Protein AF-A0A6M0QPQ5-F1 (afdb_monomer)

Foldseek 3Di:
DDDDDLQLVLLCVLQNDVLSLQLLLVQAFHQDQQDCQDDPVDPSCVSRPRRSSNSSSVCRVSHDRGRHNCLLVSLVSCVVVVDDLVRSCVSSVHDSVVSVVSVVD

Secondary structure (DSSP, 8-state):
-PPPPTTTHHHHHHH-HHHHHHHHHHHTTSB-PPPSS--TTSHHHHHH-HHHHHHHHHTGGGS-SBPP--HHHHHHHHHHTT--HHHHHHHTTS-HHHHHHHTT-

Nearest PDB stru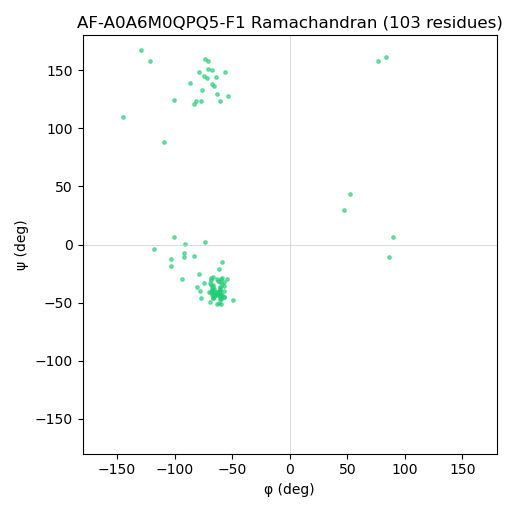ctures (foldseek):
  2x48-assembly1_A  TM=9.911E-01  e=9.360E-01  Sulfolobus islandicus rod-shaped virus 1
  2r0q-assembly1_F  TM=9.020E-01  e=3.205E+00  Staphylococcus aureus
  1h0m-assembly1_A  TM=6.111E-01  e=5.473E+00  Agrobacterium tumefaciens
  1h0m-assembly2_C  TM=6.002E-01  e=7.152E+00  Agrobacterium tumefaciens
  3qp5-assembly2_D  TM=4.481E-01  e=7.960E+00  Chromobacterium violaceum

Radius of gyration: 13.85 Å; Cα contacts (8 Å, |Δi|>4): 125; chains: 1; bounding box: 34×25×36 Å

Solvent-accessible surface area (backbone atoms only — not comparable to full-atom values): 6076 Å² total; per-residue (Å²): 127,69,83,66,51,86,86,46,37,65,45,33,74,36,48,35,63,70,50,29,51,56,48,34,70,74,43,36,66,37,78,52,85,69,46,80,79,66,49,77,85,41,71,65,25,66,73,63,34,68,70,38,34,45,40,40,24,76,47,36,91,78,54,62,61,51,36,63,57,54,60,58,58,51,50,47,40,45,42,70,73,68,48,50,63,69,54,47,14,61,74,70,71,47,54,50,66,58,51,53,56,53,73,75,111

Structure (mmCIF, N/CA/C/O backbone):
data_AF-A0A6M0QPQ5-F1
#
_entry.id   AF-A0A6M0QPQ5-F1
#
loop_
_atom_site.group_PDB
_atom_site.id
_atom_site.type_symbol
_atom_site.label_atom_id
_atom_site.label_alt_id
_atom_site.label_comp_id
_atom_site.label_asym_id
_atom_site.label_entity_id
_atom_site.label_seq_id
_atom_site.pdbx_PDB_ins_code
_atom_site.Cartn_x
_atom_site.Cartn_y
_atom_site.Cartn_z
_atom_site.occupancy
_atom_site.B_iso_or_equiv
_atom_site.auth_seq_id
_atom_site.auth_comp_id
_atom_site.auth_asym_id
_atom_site.auth_atom_id
_atom_site.pdbx_PDB_model_num
ATOM 1 N N . MET A 1 1 ? 4.145 -16.074 -4.841 1.00 88.75 1 MET A N 1
ATOM 2 C CA . MET A 1 1 ? 4.072 -14.677 -4.378 1.00 88.75 1 MET A CA 1
ATOM 3 C C . MET A 1 1 ? 5.477 -14.210 -4.011 1.00 88.75 1 MET A C 1
ATOM 5 O O . MET A 1 1 ? 6.166 -14.978 -3.346 1.00 88.75 1 MET A O 1
ATOM 9 N N . PRO A 1 2 ? 5.940 -13.022 -4.440 1.00 93.94 2 PRO A N 1
ATOM 10 C CA . PRO A 1 2 ? 7.211 -12.462 -3.977 1.00 93.94 2 PRO A CA 1
ATOM 11 C C . PRO A 1 2 ? 7.169 -12.165 -2.473 1.00 93.94 2 PRO A C 1
ATOM 13 O O . PRO A 1 2 ? 6.142 -11.723 -1.954 1.00 93.94 2 PRO A O 1
ATOM 16 N N . ARG A 1 3 ? 8.293 -12.372 -1.776 1.00 94.94 3 ARG A N 1
ATOM 17 C CA . ARG A 1 3 ? 8.399 -12.087 -0.338 1.00 94.94 3 ARG A CA 1
ATOM 18 C C . ARG A 1 3 ? 8.147 -10.589 -0.076 1.00 94.94 3 ARG A C 1
ATOM 20 O O . ARG A 1 3 ? 8.844 -9.769 -0.680 1.00 94.94 3 ARG A O 1
ATOM 27 N N . PRO A 1 4 ? 7.176 -10.222 0.782 1.00 94.81 4 PRO A N 1
ATOM 28 C CA . PRO A 1 4 ? 6.983 -8.843 1.221 1.00 94.81 4 PRO A CA 1
ATOM 29 C C . PRO A 1 4 ? 8.243 -8.266 1.863 1.00 94.81 4 PRO A C 1
ATOM 31 O O . PRO A 1 4 ? 9.025 -8.981 2.485 1.00 94.81 4 PRO A O 1
ATOM 34 N N . THR A 1 5 ? 8.453 -6.960 1.712 1.00 94.00 5 THR A N 1
ATOM 35 C CA . THR A 1 5 ? 9.448 -6.256 2.530 1.00 94.00 5 THR A CA 1
ATOM 36 C C . THR A 1 5 ? 8.910 -6.099 3.953 1.00 94.00 5 THR A C 1
ATOM 38 O O . THR A 1 5 ? 7.697 -6.103 4.145 1.00 94.00 5 THR A O 1
ATOM 41 N N . ALA A 1 6 ? 9.783 -5.867 4.937 1.00 94.19 6 ALA A N 1
ATOM 42 C CA . ALA A 1 6 ? 9.374 -5.692 6.338 1.00 94.19 6 ALA A CA 1
ATOM 43 C C . ALA A 1 6 ? 8.315 -4.585 6.542 1.00 94.19 6 ALA A C 1
ATOM 45 O O . ALA A 1 6 ? 7.482 -4.666 7.434 1.00 94.19 6 ALA A O 1
ATOM 46 N N . GLN A 1 7 ? 8.317 -3.555 5.688 1.00 93.38 7 GLN A N 1
ATOM 47 C CA . GLN A 1 7 ? 7.320 -2.477 5.726 1.00 93.38 7 GLN A CA 1
ATOM 48 C C . GLN A 1 7 ? 5.974 -2.868 5.095 1.00 93.38 7 GLN A C 1
ATOM 50 O O . GLN A 1 7 ? 4.956 -2.263 5.411 1.00 93.38 7 GLN A O 1
ATOM 55 N N . VAL A 1 8 ? 5.965 -3.831 4.170 1.00 95.56 8 VAL A N 1
ATOM 56 C CA . VAL A 1 8 ? 4.767 -4.291 3.443 1.00 95.56 8 VAL A CA 1
ATOM 57 C C . VAL A 1 8 ? 4.120 -5.490 4.133 1.00 95.56 8 VAL A C 1
ATOM 59 O O . VAL A 1 8 ? 2.908 -5.663 4.056 1.00 95.56 8 VAL A O 1
ATOM 62 N N . GLU A 1 9 ? 4.915 -6.304 4.819 1.00 96.19 9 GLU A N 1
ATOM 63 C CA . GLU A 1 9 ? 4.488 -7.521 5.506 1.00 96.19 9 GLU A CA 1
ATOM 64 C C . GLU A 1 9 ? 3.258 -7.326 6.414 1.00 96.19 9 GLU A C 1
ATOM 66 O O . GLU A 1 9 ? 2.287 -8.052 6.197 1.00 96.19 9 GLU A O 1
ATOM 71 N N . PRO A 1 10 ? 3.176 -6.302 7.293 1.00 96.19 10 PRO A N 1
ATOM 72 C CA . PRO A 1 10 ? 1.988 -6.098 8.127 1.00 96.19 10 PRO A CA 1
ATOM 73 C C . PRO A 1 10 ? 0.702 -5.849 7.321 1.00 96.19 10 PRO A C 1
ATOM 75 O O . PRO A 1 10 ? -0.382 -6.254 7.734 1.00 96.19 10 PRO A O 1
ATOM 78 N N . TYR A 1 11 ? 0.808 -5.213 6.148 1.00 96.56 11 TYR A N 1
ATOM 79 C CA . TYR A 1 11 ? -0.341 -4.995 5.265 1.00 96.56 11 TYR A CA 1
ATOM 80 C C . TYR A 1 11 ? -0.809 -6.306 4.632 1.00 96.56 11 TYR A C 1
ATOM 82 O O . TYR A 1 11 ? -2.009 -6.545 4.530 1.00 96.56 11 TYR A O 1
ATOM 90 N N . VAL A 1 12 ? 0.125 -7.160 4.206 1.00 96.50 12 VAL A N 1
ATOM 91 C CA . VAL A 1 12 ? -0.197 -8.461 3.602 1.00 96.50 12 VAL A CA 1
ATOM 92 C C . VAL A 1 12 ? -0.798 -9.409 4.638 1.00 96.50 12 VAL A C 1
ATOM 94 O O . VAL A 1 12 ? -1.776 -10.082 4.323 1.00 96.50 12 VAL A O 1
ATOM 97 N N . GLU A 1 13 ? -0.265 -9.424 5.862 1.00 95.50 13 GLU A N 1
ATOM 98 C CA . GLU A 1 13 ? -0.807 -10.197 6.987 1.00 95.50 13 GLU A CA 1
ATOM 99 C C . GLU A 1 13 ? -2.251 -9.791 7.315 1.00 95.50 13 GLU A C 1
ATOM 101 O O . GLU A 1 13 ? -3.110 -10.655 7.472 1.00 95.50 13 GLU A O 1
ATOM 106 N N . ALA A 1 14 ? -2.535 -8.485 7.383 1.00 95.50 14 ALA A N 1
ATOM 107 C CA . ALA A 1 14 ? -3.845 -7.990 7.802 1.00 95.50 14 ALA A CA 1
ATOM 108 C C . ALA A 1 14 ? -4.908 -8.012 6.692 1.00 95.50 14 ALA A C 1
ATOM 110 O O . ALA A 1 14 ? -6.083 -8.248 6.962 1.00 95.50 14 ALA A O 1
ATOM 111 N N . LEU A 1 15 ? -4.523 -7.726 5.444 1.00 96.25 15 LEU A N 1
ATOM 112 C CA . LEU A 1 15 ? -5.463 -7.526 4.332 1.00 96.25 15 LEU A CA 1
ATOM 113 C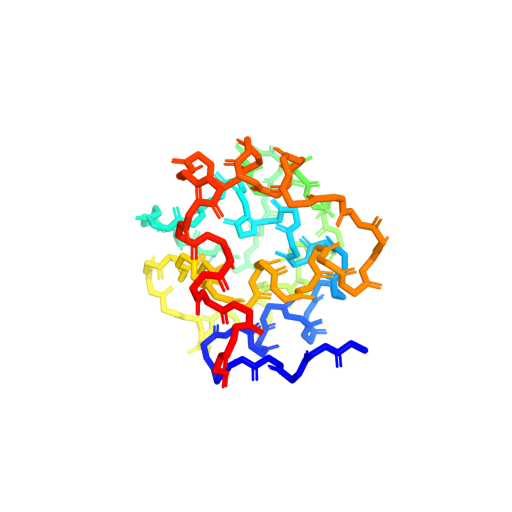 C . LEU A 1 15 ? -5.553 -8.731 3.388 1.00 96.25 15 LEU A C 1
ATOM 115 O O . LEU A 1 15 ? -6.501 -8.832 2.601 1.00 96.25 15 LEU A O 1
ATOM 119 N N . GLY A 1 16 ? -4.554 -9.613 3.425 1.00 96.25 16 GLY A N 1
ATOM 120 C CA . GLY A 1 16 ? -4.261 -10.546 2.345 1.00 96.25 16 GLY A CA 1
ATOM 121 C C . GLY A 1 16 ? -3.556 -9.859 1.169 1.00 96.25 16 GLY A C 1
ATOM 122 O O . GLY A 1 16 ? -3.642 -8.644 0.969 1.00 96.25 16 GLY A O 1
ATOM 123 N N . ALA A 1 17 ? -2.854 -10.651 0.357 1.00 95.25 17 ALA A N 1
ATOM 124 C CA . ALA A 1 17 ? -1.941 -10.141 -0.665 1.00 95.25 17 ALA A CA 1
ATOM 125 C C . ALA A 1 17 ? -2.619 -9.240 -1.714 1.00 95.25 17 ALA A C 1
ATOM 127 O O . ALA A 1 17 ? -2.130 -8.145 -1.987 1.00 95.25 17 ALA A O 1
ATOM 128 N N . ASP A 1 18 ? -3.763 -9.652 -2.262 1.00 95.06 18 ASP A N 1
ATOM 129 C CA . ASP A 1 18 ? -4.435 -8.901 -3.332 1.00 95.06 18 ASP A CA 1
ATOM 130 C C . ASP A 1 18 ? -4.990 -7.560 -2.839 1.00 95.06 18 ASP A C 1
ATOM 132 O O . ASP A 1 18 ? -4.883 -6.534 -3.512 1.00 95.06 18 ASP A O 1
ATOM 136 N N . THR A 1 19 ? -5.545 -7.537 -1.625 1.00 96.81 19 THR A N 1
ATOM 137 C CA . THR A 1 19 ? -6.062 -6.293 -1.038 1.00 96.81 19 THR A CA 1
ATOM 138 C C . THR A 1 19 ? -4.936 -5.377 -0.578 1.00 96.81 19 THR A C 1
ATOM 140 O O . THR A 1 19 ? -5.059 -4.164 -0.725 1.00 96.81 19 THR A O 1
ATOM 143 N N . ALA A 1 20 ? -3.813 -5.928 -0.109 1.00 97.06 20 ALA A N 1
ATOM 144 C CA . ALA A 1 20 ? -2.615 -5.142 0.165 1.00 97.06 20 ALA A CA 1
ATOM 145 C C . ALA A 1 20 ? -2.078 -4.464 -1.107 1.00 97.06 20 ALA A C 1
ATOM 147 O O . ALA A 1 20 ? -1.735 -3.286 -1.063 1.00 97.06 20 ALA A O 1
ATOM 148 N N . VAL A 1 21 ? -2.070 -5.152 -2.257 1.00 97.38 21 VAL A N 1
ATOM 149 C CA . VAL A 1 21 ? -1.710 -4.534 -3.547 1.00 97.38 21 VAL A CA 1
ATOM 150 C C . VAL A 1 21 ? -2.647 -3.372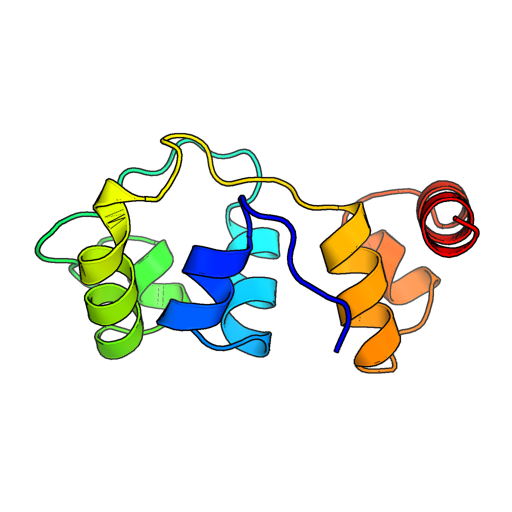 -3.872 1.00 97.38 21 VAL A C 1
ATOM 152 O O . VAL A 1 21 ? -2.166 -2.272 -4.138 1.00 97.38 21 VAL A O 1
ATOM 155 N N . ALA A 1 22 ? -3.965 -3.585 -3.810 1.00 97.06 22 ALA A N 1
ATOM 156 C CA . ALA A 1 22 ? -4.944 -2.533 -4.090 1.00 97.06 22 ALA A CA 1
ATOM 157 C C . ALA A 1 22 ? -4.772 -1.323 -3.156 1.00 97.06 22 ALA A C 1
ATOM 159 O O . ALA A 1 22 ? -4.765 -0.179 -3.612 1.00 97.06 22 ALA A O 1
ATOM 160 N N . PHE A 1 23 ? -4.565 -1.575 -1.862 1.00 97.25 23 PHE A N 1
ATOM 161 C CA . PHE A 1 23 ? -4.335 -0.541 -0.859 1.00 97.25 23 PHE A CA 1
ATOM 162 C C . PHE A 1 23 ? -3.068 0.271 -1.147 1.00 97.25 23 PHE A C 1
ATOM 164 O O . PHE A 1 23 ? -3.117 1.498 -1.175 1.00 97.25 23 PHE A O 1
ATOM 171 N N . LEU A 1 24 ? -1.936 -0.391 -1.395 1.00 97.12 24 LEU A N 1
ATOM 172 C CA . LEU A 1 24 ? -0.656 0.283 -1.631 1.00 97.12 24 LEU A CA 1
ATOM 173 C C . LEU A 1 24 ? -0.634 1.041 -2.963 1.00 97.12 24 LEU A C 1
ATOM 175 O O . LEU A 1 24 ? -0.026 2.103 -3.045 1.00 97.12 24 LEU A O 1
ATOM 179 N N . VAL A 1 25 ? -1.324 0.545 -3.994 1.00 96.94 25 VAL A N 1
ATOM 180 C CA . VAL A 1 25 ? -1.500 1.283 -5.255 1.00 96.94 25 VAL A CA 1
ATOM 181 C C . VAL A 1 25 ? -2.338 2.547 -5.041 1.00 96.94 25 VAL A C 1
ATOM 183 O O . VAL A 1 25 ? -2.042 3.578 -5.640 1.00 96.94 25 VAL A O 1
ATOM 186 N N . ALA A 1 26 ? -3.365 2.488 -4.189 1.00 96.69 26 ALA A N 1
ATOM 187 C CA . ALA A 1 26 ? -4.253 3.619 -3.935 1.00 96.69 26 ALA A CA 1
ATOM 188 C C . ALA A 1 26 ? -3.652 4.672 -2.987 1.00 96.69 26 ALA A C 1
ATOM 190 O O . ALA A 1 26 ? -3.842 5.866 -3.208 1.00 96.69 26 ALA A O 1
ATOM 191 N N . PHE A 1 27 ? -2.943 4.241 -1.939 1.00 96.38 27 PHE A N 1
ATOM 192 C CA . PHE A 1 27 ? -2.500 5.111 -0.841 1.00 96.38 27 PHE A CA 1
ATOM 193 C C . PHE A 1 27 ? -0.979 5.221 -0.690 1.00 96.38 27 PHE A C 1
ATOM 195 O O . PHE A 1 27 ? -0.510 5.982 0.153 1.00 96.38 27 PHE A O 1
ATOM 202 N N . GLY A 1 28 ? -0.187 4.490 -1.478 1.00 95.25 28 GLY A N 1
ATOM 203 C CA . GLY A 1 28 ? 1.273 4.508 -1.394 1.00 95.25 28 GLY A CA 1
ATOM 204 C C . GLY A 1 28 ? 1.849 5.923 -1.484 1.00 95.25 28 GLY A C 1
ATOM 205 O O . GLY A 1 28 ? 1.556 6.676 -2.410 1.00 95.25 28 GLY A O 1
ATOM 206 N N . GLY A 1 29 ? 2.695 6.283 -0.520 1.00 93.81 29 GLY A N 1
ATOM 207 C CA . GLY A 1 29 ? 3.310 7.605 -0.411 1.00 93.81 29 GLY A CA 1
ATOM 208 C C . GLY A 1 29 ? 2.473 8.652 0.329 1.00 93.81 29 GLY A C 1
ATOM 209 O O . GLY A 1 29 ? 3.025 9.696 0.678 1.00 93.81 29 GLY A O 1
ATOM 210 N N . ALA A 1 30 ? 1.196 8.383 0.615 1.00 94.25 30 ALA A N 1
ATOM 211 C CA . ALA A 1 30 ? 0.357 9.261 1.423 1.00 94.25 30 ALA A CA 1
ATOM 212 C C . ALA A 1 30 ? 0.642 9.089 2.923 1.00 94.25 30 ALA A C 1
ATOM 214 O O . ALA A 1 30 ? 0.970 7.996 3.393 1.00 94.25 30 ALA A O 1
ATOM 215 N N . GLU A 1 31 ? 0.487 10.171 3.681 1.00 94.25 31 GLU A N 1
ATOM 216 C CA . GLU A 1 31 ? 0.355 10.087 5.136 1.00 94.25 31 GLU A CA 1
ATOM 217 C C . GLU A 1 31 ? -1.060 9.631 5.468 1.00 94.25 31 GLU A C 1
ATOM 219 O O . GLU A 1 31 ? -2.037 10.233 5.019 1.00 94.25 31 GLU A O 1
ATOM 224 N N . LEU A 1 32 ? -1.164 8.528 6.204 1.00 92.38 32 LEU A N 1
ATOM 225 C CA . LEU A 1 32 ? -2.440 7.907 6.509 1.00 92.38 32 LEU A CA 1
ATOM 226 C C . LEU A 1 32 ? -2.410 7.317 7.914 1.00 92.38 32 LEU A C 1
ATOM 228 O O . LEU A 1 32 ? -1.782 6.291 8.163 1.00 92.38 32 LEU A O 1
ATOM 232 N N . THR A 1 33 ? -3.157 7.941 8.816 1.00 90.25 33 THR A N 1
ATOM 233 C CA . THR A 1 33 ? -3.402 7.389 10.147 1.00 90.25 33 THR A CA 1
ATOM 234 C C . THR A 1 33 ? -4.522 6.357 10.070 1.00 90.25 33 THR A C 1
ATOM 236 O O . THR A 1 33 ? -5.635 6.665 9.635 1.00 90.25 33 THR A O 1
ATOM 239 N N . ILE A 1 34 ? -4.238 5.131 10.508 1.00 92.69 34 ILE A N 1
ATOM 240 C CA . ILE A 1 34 ? -5.258 4.094 10.676 1.00 92.69 34 ILE A CA 1
ATOM 241 C C . ILE A 1 34 ? -5.926 4.317 12.031 1.00 92.69 34 ILE A C 1
ATOM 243 O O . ILE A 1 34 ? -5.257 4.343 13.061 1.00 92.69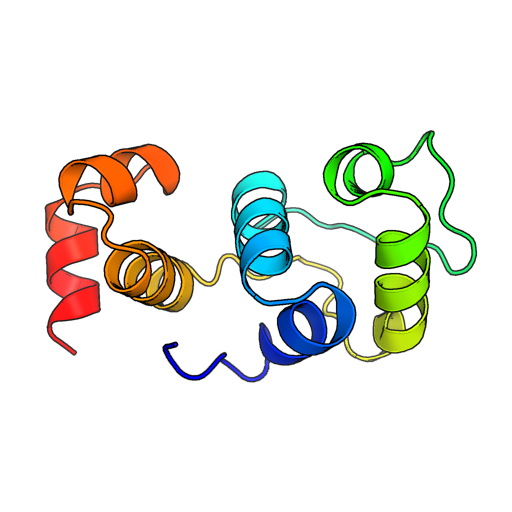 34 ILE A O 1
ATOM 247 N N . ALA A 1 35 ? -7.239 4.538 12.014 1.00 90.94 35 ALA A N 1
ATOM 248 C CA . ALA A 1 35 ? -8.016 4.725 13.232 1.00 90.94 35 ALA A CA 1
ATOM 249 C C . ALA A 1 35 ? -8.205 3.375 13.933 1.00 90.94 35 ALA A C 1
ATOM 251 O O . ALA A 1 35 ? -8.377 2.361 13.258 1.00 90.94 35 ALA A O 1
ATOM 252 N N . GLU A 1 36 ? -8.212 3.380 15.266 1.00 88.81 36 GLU A N 1
ATOM 253 C CA . GLU A 1 36 ? -8.498 2.189 16.077 1.00 88.81 36 GLU A CA 1
ATOM 254 C C . GLU A 1 36 ? -9.904 1.642 15.789 1.00 88.81 36 GLU A C 1
ATOM 256 O O . GLU A 1 36 ? -10.078 0.447 15.558 1.00 88.81 36 GLU A O 1
ATOM 261 N N . GLU A 1 37 ? -10.884 2.543 15.672 1.00 90.75 37 GLU A N 1
ATOM 262 C CA . GLU A 1 37 ? -12.237 2.248 15.203 1.00 90.75 37 GLU A CA 1
ATOM 263 C C . GLU A 1 37 ? -12.459 2.856 13.805 1.00 90.75 37 GLU A C 1
ATOM 265 O O . GLU A 1 37 ? -12.890 4.007 13.665 1.00 90.75 37 GLU A O 1
ATOM 270 N N . PRO A 1 38 ? -12.128 2.123 12.728 1.00 89.50 38 PRO A N 1
ATOM 271 C CA . PRO A 1 38 ? -12.308 2.613 11.369 1.00 89.50 38 PRO A CA 1
ATOM 272 C C . PRO A 1 38 ? -13.798 2.751 11.030 1.00 89.50 38 PRO A C 1
ATOM 274 O O . PRO A 1 38 ? -14.602 1.874 11.334 1.00 89.50 38 PRO A O 1
ATOM 277 N N . THR A 1 39 ? -14.170 3.836 10.349 1.00 91.88 39 THR A N 1
ATOM 278 C CA . THR A 1 39 ? -15.547 4.085 9.884 1.00 91.88 39 THR A CA 1
ATOM 279 C C . THR A 1 39 ? -15.586 4.259 8.368 1.00 91.88 39 THR A C 1
ATOM 281 O O . THR A 1 39 ? -14.601 4.672 7.757 1.00 91.88 39 THR A O 1
ATOM 284 N N . GLU A 1 40 ? -16.744 4.036 7.743 1.00 89.50 40 GLU A N 1
ATOM 285 C CA . GLU A 1 40 ? -16.939 4.155 6.284 1.00 89.50 40 GLU A CA 1
ATOM 286 C C . GLU A 1 40 ? -16.623 5.551 5.708 1.00 89.50 40 GLU A C 1
ATOM 288 O O . GLU A 1 40 ? -16.438 5.729 4.498 1.00 89.50 40 GLU A O 1
ATOM 293 N N . ARG A 1 41 ? -16.517 6.570 6.570 1.00 88.69 41 ARG A N 1
ATOM 294 C CA . ARG A 1 41 ? -16.072 7.915 6.183 1.00 88.69 41 ARG A CA 1
ATOM 295 C C . ARG A 1 41 ? -14.609 7.935 5.743 1.00 88.69 41 ARG A C 1
ATOM 297 O O . ARG A 1 41 ? -14.249 8.756 4.896 1.00 88.69 41 ARG A O 1
ATOM 304 N N . ALA A 1 42 ? -13.779 7.026 6.247 1.00 91.12 42 ALA A N 1
ATOM 305 C CA . ALA A 1 42 ? -12.382 6.933 5.859 1.00 91.12 42 ALA A CA 1
ATOM 306 C C . ALA A 1 42 ? -12.222 6.288 4.471 1.00 91.12 42 ALA A C 1
ATOM 308 O O . ALA A 1 42 ? -12.811 5.253 4.159 1.00 91.12 42 ALA A O 1
ATOM 309 N N . ALA A 1 43 ? -11.396 6.902 3.619 1.00 92.06 43 ALA A N 1
ATOM 310 C CA . ALA A 1 43 ? -11.223 6.465 2.232 1.00 92.06 43 ALA A CA 1
ATOM 311 C C . ALA A 1 43 ? -10.702 5.025 2.116 1.00 92.06 43 ALA A C 1
ATOM 313 O O . ALA A 1 43 ? -11.142 4.285 1.238 1.00 92.06 43 ALA A O 1
ATOM 314 N N . TYR A 1 44 ? -9.808 4.610 3.016 1.00 93.31 44 TYR A N 1
ATOM 315 C CA . TYR A 1 44 ? -9.275 3.252 3.004 1.00 93.31 44 TYR A CA 1
ATOM 316 C C . TYR A 1 44 ? -10.323 2.201 3.361 1.00 93.31 44 TYR A C 1
ATOM 318 O O . TYR A 1 44 ? -10.319 1.135 2.757 1.00 93.31 44 TYR A O 1
ATOM 326 N N . VAL A 1 45 ? -11.262 2.518 4.256 1.00 95.75 45 VAL A N 1
ATOM 327 C CA . VAL A 1 45 ? -12.363 1.620 4.637 1.00 95.75 45 VAL A CA 1
ATOM 328 C C . VAL A 1 45 ? -13.262 1.338 3.443 1.00 95.75 45 VAL A C 1
ATOM 330 O O . VAL A 1 45 ? -13.609 0.189 3.198 1.00 95.75 45 VAL A O 1
ATOM 333 N N . ARG A 1 46 ? -13.573 2.359 2.638 1.00 94.62 46 ARG A N 1
ATOM 334 C CA . ARG A 1 46 ? -14.346 2.169 1.401 1.00 94.62 46 ARG A CA 1
ATOM 335 C C . ARG A 1 46 ? -13.629 1.295 0.374 1.00 94.62 46 ARG A C 1
ATOM 337 O O . ARG A 1 46 ? -14.293 0.621 -0.402 1.00 94.62 46 ARG A O 1
ATOM 344 N N . LEU A 1 47 ? -12.294 1.309 0.359 1.00 95.19 47 LEU A N 1
ATOM 345 C CA . LEU A 1 47 ? -11.505 0.496 -0.566 1.00 95.19 47 LEU A CA 1
ATOM 346 C C . LEU A 1 47 ? -11.433 -0.975 -0.135 1.00 95.19 47 LEU A C 1
ATOM 348 O O . LEU A 1 47 ? -11.567 -1.862 -0.973 1.00 95.19 47 LEU A O 1
ATOM 352 N N . ILE A 1 48 ? -11.173 -1.236 1.149 1.00 95.62 48 ILE A N 1
ATOM 353 C CA . ILE A 1 48 ? -10.863 -2.591 1.646 1.00 95.62 48 ILE A CA 1
ATOM 354 C C . ILE A 1 48 ? -12.039 -3.264 2.365 1.00 95.62 48 ILE A C 1
ATOM 356 O O . ILE A 1 48 ? -11.992 -4.468 2.613 1.00 95.62 48 ILE A O 1
ATOM 360 N N . GLY A 1 49 ? -13.087 -2.506 2.684 1.00 94.75 49 GLY A N 1
ATOM 361 C CA . GLY A 1 49 ? -14.220 -2.932 3.496 1.00 94.75 49 GLY A CA 1
ATOM 362 C C . GLY A 1 49 ? -13.965 -2.813 5.003 1.00 94.75 49 GLY A C 1
ATOM 363 O O . GLY A 1 49 ? -12.826 -2.753 5.469 1.00 94.75 49 GLY A O 1
ATOM 364 N N . GLN A 1 50 ? -15.054 -2.808 5.776 1.00 94.00 50 GLN A N 1
ATOM 365 C CA . GLN A 1 50 ? -15.032 -2.618 7.231 1.00 94.00 50 GLN A CA 1
ATOM 366 C C . GLN A 1 50 ? -14.224 -3.701 7.962 1.00 94.00 50 GLN A C 1
ATOM 368 O O . GLN A 1 50 ? -13.412 -3.390 8.829 1.00 94.00 50 GLN A O 1
ATOM 373 N N . GLU A 1 51 ? -14.400 -4.971 7.593 1.00 93.56 51 GLU A N 1
ATOM 374 C CA . GLU A 1 51 ? -13.742 -6.088 8.284 1.00 93.56 51 GLU A CA 1
ATOM 375 C C . GLU A 1 51 ? -12.219 -6.055 8.115 1.00 93.56 51 GLU A C 1
ATOM 377 O O . GLU A 1 51 ? -11.482 -6.126 9.096 1.00 93.56 51 GLU A O 1
ATOM 382 N N . LYS A 1 52 ? -11.729 -5.825 6.892 1.00 94.38 52 LYS A N 1
ATOM 383 C CA . LYS A 1 52 ? -10.286 -5.695 6.643 1.00 94.38 52 LYS A CA 1
ATOM 384 C C . LYS A 1 52 ? -9.704 -4.425 7.251 1.00 94.38 52 LYS A C 1
ATOM 386 O O . LYS A 1 52 ? -8.545 -4.422 7.655 1.00 94.38 52 LYS A O 1
ATOM 391 N N . ALA A 1 53 ? -10.493 -3.356 7.348 1.00 95.12 53 ALA A N 1
ATOM 392 C CA . ALA A 1 53 ? -10.070 -2.155 8.050 1.00 95.12 53 ALA A CA 1
ATOM 393 C C . ALA A 1 53 ? -9.852 -2.411 9.546 1.00 95.12 53 ALA A C 1
ATOM 395 O O . ALA A 1 53 ? -8.852 -1.942 10.082 1.00 95.12 53 ALA A O 1
ATOM 396 N N . LYS A 1 54 ? -10.716 -3.197 10.203 1.00 95.12 54 LYS A N 1
ATOM 397 C CA . LYS A 1 54 ? -10.504 -3.622 11.598 1.00 95.12 54 LYS A CA 1
ATOM 398 C C . LYS A 1 54 ? -9.242 -4.477 11.741 1.00 95.12 54 LYS A C 1
ATOM 400 O O . LYS A 1 54 ? -8.453 -4.249 12.653 1.00 95.12 54 LYS A O 1
ATOM 405 N N . SER A 1 55 ? -9.004 -5.413 10.818 1.00 95.06 55 SER A N 1
ATOM 406 C CA . SER A 1 55 ? -7.763 -6.205 10.806 1.00 95.06 55 SER A CA 1
ATOM 407 C C . SER A 1 55 ? -6.521 -5.324 10.651 1.00 95.06 55 SER A C 1
ATOM 409 O O . SER A 1 55 ? -5.518 -5.543 11.327 1.00 95.06 55 SER A O 1
ATOM 411 N N . LEU A 1 56 ? -6.589 -4.297 9.799 1.00 95.06 56 LEU A N 1
ATOM 412 C CA . LEU A 1 56 ? -5.503 -3.333 9.626 1.00 95.06 56 LEU A CA 1
ATOM 413 C C . LEU A 1 56 ? -5.293 -2.468 10.876 1.00 95.06 56 LEU A C 1
ATOM 415 O O . LEU A 1 56 ? -4.151 -2.202 11.243 1.00 95.06 56 LEU A O 1
ATOM 419 N N . ALA A 1 57 ? -6.376 -2.066 11.547 1.00 94.69 57 ALA A N 1
ATOM 420 C CA . ALA A 1 57 ? -6.322 -1.321 12.802 1.00 94.69 57 ALA A CA 1
ATOM 421 C C . ALA A 1 57 ? -5.623 -2.121 13.914 1.00 94.69 57 ALA A C 1
ATOM 423 O O . ALA A 1 57 ? -4.778 -1.577 14.621 1.00 94.69 57 ALA A O 1
ATOM 424 N N . ALA A 1 58 ? -5.866 -3.434 14.000 1.00 95.00 58 ALA A N 1
ATOM 425 C CA . ALA A 1 58 ? -5.206 -4.306 14.976 1.00 95.00 58 ALA A CA 1
ATOM 426 C C . ALA A 1 58 ? -3.669 -4.331 14.831 1.00 95.00 58 ALA A C 1
ATOM 428 O O . ALA A 1 58 ? -2.947 -4.479 15.818 1.00 95.00 58 ALA A O 1
ATOM 429 N N . VAL A 1 59 ? -3.149 -4.140 13.613 1.00 94.81 59 VAL A N 1
ATOM 430 C CA . VAL A 1 59 ? -1.702 -4.063 13.345 1.00 94.81 59 VAL A CA 1
ATOM 431 C C . VAL A 1 59 ? -1.187 -2.630 13.181 1.00 94.81 59 VAL A C 1
ATOM 433 O O . VAL A 1 59 ? -0.009 -2.453 12.877 1.00 94.81 59 VAL A O 1
ATOM 436 N N . ALA A 1 60 ? -2.017 -1.604 13.408 1.00 91.50 60 ALA A N 1
ATOM 437 C CA . ALA A 1 60 ? -1.675 -0.202 13.147 1.00 91.50 60 ALA A CA 1
ATOM 438 C C . ALA A 1 60 ? -0.412 0.267 13.886 1.00 91.50 60 ALA A C 1
ATOM 440 O O . ALA A 1 60 ? 0.366 1.042 13.341 1.00 91.50 60 ALA A O 1
ATOM 441 N N . HIS A 1 61 ? -0.154 -0.271 15.079 1.00 91.12 61 HIS A N 1
ATOM 442 C CA . HIS A 1 61 ? 1.050 0.002 15.871 1.00 91.12 61 HIS A CA 1
ATOM 443 C C . HIS A 1 61 ? 2.366 -0.415 15.181 1.00 91.12 61 HIS A C 1
ATOM 445 O O . HIS A 1 61 ? 3.428 0.094 15.530 1.00 91.12 61 HIS A O 1
ATOM 451 N N . ARG A 1 62 ? 2.315 -1.329 14.200 1.00 92.94 62 ARG A N 1
ATOM 452 C CA . ARG A 1 62 ? 3.464 -1.743 13.369 1.00 92.94 62 ARG A CA 1
ATOM 453 C C . ARG A 1 62 ? 3.586 -0.924 12.083 1.00 92.94 62 ARG A C 1
ATOM 455 O O . ARG A 1 62 ? 4.578 -1.073 11.368 1.00 92.94 62 ARG A O 1
ATOM 462 N N . LEU A 1 63 ? 2.580 -0.118 11.741 1.00 91.62 63 LEU A N 1
ATOM 463 C CA . LEU A 1 63 ? 2.529 0.592 10.468 1.00 91.62 63 LEU A CA 1
ATOM 464 C C . LEU A 1 63 ? 3.266 1.935 10.556 1.00 91.62 63 LEU A C 1
ATOM 466 O O . LEU A 1 63 ? 3.121 2.665 11.536 1.00 91.62 63 LEU A O 1
ATOM 470 N N . PRO A 1 64 ? 4.035 2.307 9.520 1.00 89.75 64 PRO A N 1
ATOM 471 C CA . PRO A 1 64 ? 4.567 3.658 9.420 1.00 89.75 64 PRO A CA 1
ATOM 472 C C . PRO A 1 64 ? 3.436 4.669 9.179 1.00 89.75 64 PRO A C 1
ATOM 474 O O . PRO A 1 64 ? 2.469 4.362 8.485 1.00 89.75 64 PRO A O 1
ATOM 477 N N . LEU A 1 65 ? 3.608 5.909 9.660 1.00 90.38 65 LEU A N 1
ATOM 478 C CA . LEU A 1 65 ? 2.666 7.014 9.405 1.00 90.38 65 LEU A CA 1
ATOM 479 C C . LEU A 1 65 ? 2.456 7.273 7.903 1.00 90.38 65 LEU A C 1
ATOM 481 O O . LEU A 1 65 ? 1.365 7.631 7.460 1.00 90.38 65 LEU A O 1
ATOM 485 N N . ARG A 1 66 ? 3.518 7.099 7.110 1.00 94.81 66 ARG A N 1
ATOM 486 C CA . ARG A 1 66 ? 3.465 7.201 5.654 1.00 94.81 66 ARG A CA 1
ATOM 487 C C . ARG A 1 66 ? 3.404 5.815 5.036 1.00 94.81 66 ARG A C 1
ATOM 489 O O . ARG A 1 66 ? 4.304 5.001 5.245 1.00 94.81 66 ARG A O 1
ATOM 496 N N . VAL A 1 67 ? 2.383 5.580 4.219 1.00 96.25 67 VAL A N 1
ATOM 497 C CA . VAL A 1 67 ? 2.185 4.303 3.533 1.00 96.25 67 VAL A CA 1
ATOM 498 C C . VAL A 1 67 ? 3.360 4.053 2.578 1.00 96.25 67 VAL A C 1
ATOM 500 O O . VAL A 1 67 ? 3.695 4.932 1.772 1.00 96.25 67 VAL A O 1
ATOM 503 N N . PRO A 1 68 ? 4.011 2.878 2.623 1.00 95.69 68 PRO A N 1
ATOM 504 C CA . PRO A 1 68 ? 5.149 2.594 1.759 1.00 95.69 68 PRO A CA 1
ATOM 505 C C . PRO A 1 68 ? 4.720 2.531 0.287 1.00 95.69 68 PRO A C 1
ATOM 507 O O . PRO A 1 68 ? 3.733 1.893 -0.059 1.00 95.69 68 PRO A O 1
ATOM 510 N N . LEU A 1 69 ? 5.502 3.139 -0.612 1.00 95.44 69 LEU A N 1
ATOM 511 C CA . LEU A 1 69 ? 5.266 3.028 -2.062 1.00 95.44 69 LEU A CA 1
ATOM 512 C C . LEU A 1 69 ? 5.497 1.607 -2.584 1.00 95.44 69 LEU A C 1
ATOM 514 O O . LEU A 1 69 ? 4.856 1.185 -3.539 1.00 95.44 69 LEU A O 1
ATOM 518 N N . ALA A 1 70 ? 6.468 0.900 -1.997 1.00 95.31 70 ALA A N 1
ATOM 519 C CA . ALA A 1 70 ? 6.792 -0.494 -2.295 1.00 95.31 70 ALA A CA 1
ATOM 520 C C . ALA A 1 70 ? 6.905 -0.842 -3.799 1.00 95.31 70 ALA A C 1
ATOM 522 O O . ALA A 1 70 ? 6.664 -1.984 -4.184 1.00 95.31 70 ALA A O 1
ATOM 523 N N . SER A 1 71 ? 7.305 0.101 -4.664 1.00 94.94 71 SER A N 1
ATOM 524 C CA . SER A 1 71 ? 7.126 -0.023 -6.123 1.00 94.94 71 SER A CA 1
ATOM 525 C C . SER A 1 71 ? 7.804 -1.254 -6.733 1.00 94.94 71 SER A C 1
ATOM 527 O O . SER A 1 71 ? 7.259 -1.862 -7.650 1.00 94.94 71 SER A O 1
ATOM 529 N N . LYS A 1 72 ? 8.961 -1.670 -6.198 1.00 95.69 72 LYS A N 1
ATOM 530 C CA . LYS A 1 72 ? 9.644 -2.904 -6.623 1.00 95.69 72 LYS A CA 1
ATOM 531 C C . LYS A 1 72 ? 8.846 -4.157 -6.260 1.00 95.69 72 LYS A C 1
ATOM 533 O O . LYS A 1 72 ? 8.678 -5.037 -7.098 1.00 95.69 72 LYS A O 1
ATOM 538 N N . TRP A 1 73 ? 8.341 -4.221 -5.027 1.00 96.31 73 TRP A N 1
ATOM 539 C CA . TRP A 1 73 ? 7.533 -5.348 -4.569 1.00 96.31 73 TRP A CA 1
ATOM 540 C C . TRP A 1 73 ? 6.193 -5.399 -5.307 1.00 96.31 73 TRP A C 1
ATOM 542 O O . TRP A 1 73 ? 5.826 -6.459 -5.798 1.00 96.31 73 TRP A O 1
ATOM 552 N N . LEU A 1 74 ? 5.521 -4.256 -5.498 1.00 97.25 74 LEU A N 1
ATOM 553 C CA . LEU A 1 74 ? 4.295 -4.170 -6.298 1.00 97.25 74 LEU A CA 1
ATOM 554 C C . LEU A 1 74 ? 4.524 -4.621 -7.742 1.00 97.25 74 LEU A C 1
ATOM 556 O O . LEU A 1 74 ? 3.731 -5.390 -8.274 1.00 97.25 74 LEU A O 1
ATOM 560 N N . ALA A 1 75 ? 5.627 -4.203 -8.368 1.00 97.50 75 ALA A N 1
ATOM 561 C CA . ALA A 1 75 ? 5.972 -4.653 -9.713 1.00 97.50 75 ALA A CA 1
ATOM 562 C C . ALA A 1 75 ? 6.204 -6.172 -9.775 1.00 97.50 75 ALA A C 1
ATOM 564 O O . ALA A 1 75 ? 5.751 -6.819 -10.719 1.00 97.50 75 ALA A O 1
ATOM 565 N N . ALA A 1 76 ? 6.873 -6.751 -8.774 1.00 96.38 76 ALA A N 1
ATOM 566 C CA . ALA A 1 76 ? 7.060 -8.196 -8.677 1.00 96.38 76 ALA A CA 1
ATOM 567 C C . ALA A 1 76 ? 5.733 -8.934 -8.427 1.00 96.38 76 ALA A C 1
ATOM 569 O O . ALA A 1 76 ? 5.501 -9.985 -9.022 1.00 96.38 76 ALA A O 1
ATOM 570 N N . MET A 1 77 ? 4.857 -8.384 -7.583 1.00 96.81 77 MET A N 1
ATOM 571 C CA . MET A 1 77 ? 3.574 -8.986 -7.218 1.00 96.81 77 MET A CA 1
ATOM 572 C C . MET A 1 77 ? 2.600 -8.977 -8.395 1.00 96.81 77 MET A C 1
ATOM 574 O O . MET A 1 77 ? 2.095 -10.031 -8.767 1.00 96.81 77 MET A O 1
ATOM 578 N N . LEU A 1 78 ? 2.430 -7.828 -9.053 1.00 96.94 78 LEU A N 1
ATOM 579 C CA . LEU A 1 78 ? 1.604 -7.700 -10.256 1.00 96.94 78 LEU A CA 1
ATOM 580 C C . LEU A 1 78 ? 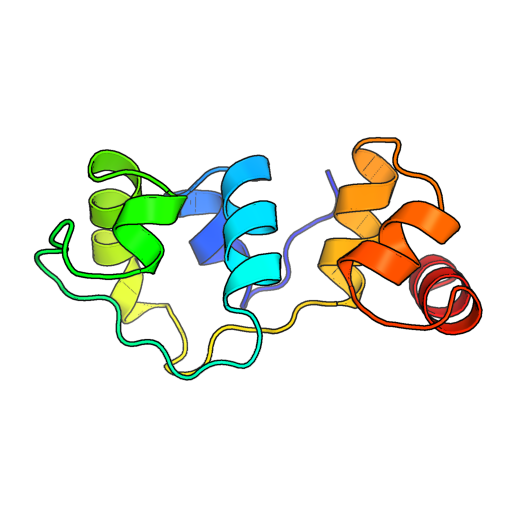2.119 -8.598 -11.387 1.00 96.94 78 LEU A C 1
ATOM 582 O O . LEU A 1 78 ? 1.338 -9.201 -12.117 1.00 96.94 78 LEU A O 1
ATOM 586 N N . HIS A 1 79 ? 3.440 -8.727 -11.525 1.00 96.75 79 HIS A N 1
ATOM 587 C CA . HIS A 1 79 ? 4.007 -9.662 -12.487 1.00 96.75 79 HIS A CA 1
ATOM 588 C C . HIS A 1 79 ? 3.713 -11.124 -12.123 1.00 96.75 79 HIS A C 1
ATOM 590 O O . HIS A 1 79 ? 3.349 -11.902 -13.000 1.00 96.75 79 HIS A O 1
ATOM 596 N N . TRP A 1 80 ? 3.837 -11.494 -10.844 1.00 95.94 80 TRP A N 1
ATOM 597 C CA . TRP A 1 80 ? 3.483 -12.828 -10.352 1.00 95.94 80 TRP A CA 1
ATOM 598 C C . TRP A 1 80 ? 1.985 -13.138 -10.536 1.00 95.94 80 TRP A C 1
ATOM 600 O O . TRP A 1 80 ? 1.643 -14.278 -10.826 1.00 95.94 80 TRP A O 1
ATOM 610 N N . GLN A 1 81 ? 1.114 -12.124 -10.469 1.00 95.56 81 GLN A N 1
ATOM 611 C CA . GLN A 1 81 ? -0.317 -12.197 -10.811 1.00 95.56 81 GLN A CA 1
ATOM 612 C C . GLN A 1 81 ? -0.587 -12.280 -12.332 1.00 95.56 81 GLN A C 1
ATOM 614 O O . GLN A 1 81 ? -1.739 -12.310 -12.756 1.00 95.56 81 GLN A O 1
ATOM 619 N N . GLY A 1 82 ? 0.452 -12.317 -13.175 1.00 96.56 82 GLY A N 1
ATOM 620 C CA . GLY A 1 82 ? 0.331 -12.483 -14.627 1.00 96.56 82 GLY A CA 1
ATOM 621 C C . GLY A 1 82 ? 0.194 -11.181 -15.422 1.00 96.56 82 GLY A C 1
ATOM 622 O O . GLY A 1 82 ? 0.006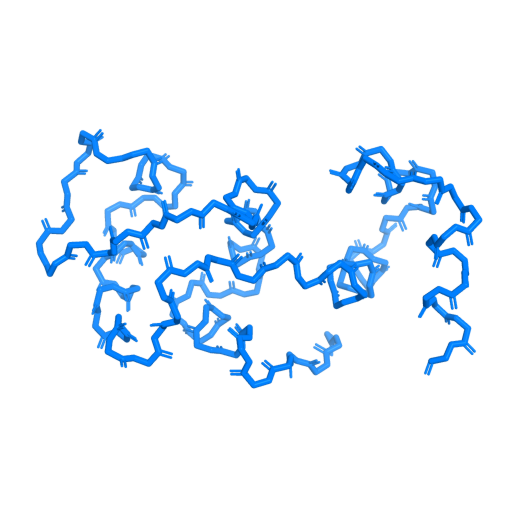 -11.224 -16.639 1.00 96.56 82 GLY A O 1
ATOM 623 N N . HIS A 1 83 ? 0.316 -10.008 -14.792 1.00 97.62 83 HIS A N 1
ATOM 624 C CA . HIS A 1 83 ? 0.223 -8.740 -15.513 1.00 97.62 83 HIS A CA 1
ATOM 625 C C . HIS A 1 83 ? 1.454 -8.466 -16.392 1.00 97.62 83 HIS A C 1
ATOM 627 O O . HIS A 1 83 ? 2.608 -8.738 -16.036 1.00 97.62 83 HIS A O 1
ATOM 633 N N . SER A 1 84 ? 1.204 -7.858 -17.556 1.00 97.75 84 SER A N 1
ATOM 634 C CA . SER A 1 84 ? 2.254 -7.450 -18.491 1.00 97.75 84 SER A CA 1
ATOM 635 C C . SER A 1 84 ? 3.064 -6.263 -17.961 1.00 97.75 84 SER A C 1
ATOM 637 O O . SER A 1 84 ? 2.589 -5.463 -17.156 1.00 97.75 84 SER A O 1
ATOM 639 N N . THR A 1 85 ? 4.290 -6.088 -18.465 1.00 97.44 85 THR A N 1
ATOM 640 C CA . THR A 1 85 ? 5.145 -4.944 -18.086 1.00 97.44 85 THR A CA 1
ATOM 641 C C . THR A 1 85 ? 4.464 -3.599 -18.376 1.00 97.44 85 THR A C 1
ATOM 643 O O . THR A 1 85 ? 4.528 -2.699 -17.542 1.00 97.44 85 THR A O 1
ATOM 646 N N . ALA A 1 86 ? 3.764 -3.480 -19.509 1.00 97.88 86 ALA A N 1
ATOM 647 C CA . ALA A 1 86 ? 3.014 -2.279 -19.877 1.00 97.88 86 ALA A CA 1
ATOM 648 C C . ALA A 1 86 ? 1.820 -2.017 -18.943 1.00 97.88 86 ALA A C 1
ATOM 650 O O . ALA A 1 86 ? 1.517 -0.869 -18.622 1.00 97.88 86 ALA A O 1
ATOM 651 N N . HIS A 1 87 ? 1.136 -3.071 -18.481 1.00 98.19 87 HIS A N 1
ATOM 652 C CA . HIS A 1 87 ? 0.092 -2.935 -17.465 1.00 98.19 87 HIS A CA 1
ATOM 653 C C . HIS A 1 87 ? 0.686 -2.413 -16.151 1.00 98.19 87 HIS A C 1
ATOM 655 O O . HIS A 1 87 ? 0.234 -1.393 -15.645 1.00 98.19 87 HIS A O 1
ATOM 661 N N . ILE A 1 88 ? 1.750 -3.050 -15.654 1.00 98.06 88 ILE A N 1
ATOM 662 C CA . ILE A 1 88 ? 2.423 -2.667 -14.402 1.00 98.06 88 ILE A CA 1
ATOM 663 C C . ILE A 1 88 ? 2.898 -1.210 -14.449 1.00 98.06 88 ILE A C 1
ATOM 665 O O . ILE A 1 88 ? 2.687 -0.459 -13.501 1.00 98.06 88 ILE A O 1
ATOM 669 N N . ALA A 1 89 ? 3.508 -0.801 -15.563 1.00 97.75 89 A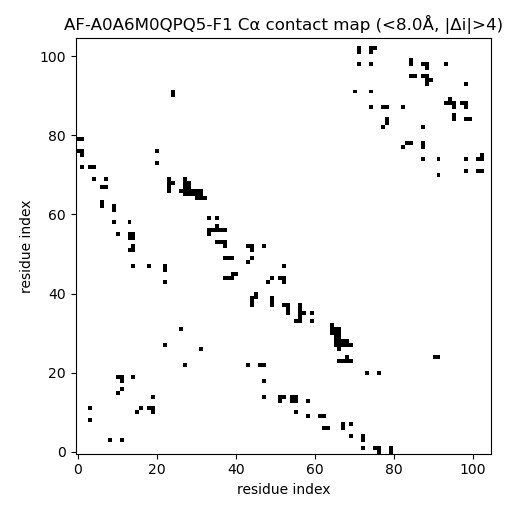LA A N 1
ATOM 670 C CA . ALA A 1 89 ? 3.991 0.559 -15.779 1.00 97.75 89 ALA A CA 1
ATOM 671 C C . ALA A 1 89 ? 2.867 1.601 -15.639 1.00 97.75 89 ALA A C 1
ATOM 673 O O . ALA A 1 89 ? 3.029 2.591 -14.927 1.00 97.75 89 ALA A O 1
ATOM 674 N N . ARG A 1 90 ? 1.697 1.345 -16.240 1.00 98.00 90 ARG A N 1
ATOM 675 C CA . ARG A 1 90 ? 0.521 2.221 -16.110 1.00 98.00 90 ARG A CA 1
ATOM 676 C C . ARG A 1 90 ? -0.039 2.231 -14.692 1.00 98.00 90 ARG A C 1
ATOM 678 O O . ARG A 1 90 ? -0.294 3.307 -14.161 1.00 98.00 90 ARG A O 1
ATOM 685 N N . THR A 1 91 ? -0.184 1.060 -14.076 1.00 96.94 91 THR A N 1
ATOM 686 C CA . THR A 1 91 ? -0.716 0.923 -12.713 1.00 96.94 91 THR A CA 1
ATOM 687 C C . THR A 1 91 ? 0.146 1.669 -11.697 1.00 96.94 91 THR A C 1
ATOM 689 O O . THR A 1 91 ? -0.380 2.386 -10.853 1.00 96.94 91 THR A O 1
ATOM 692 N N . LEU A 1 92 ? 1.472 1.566 -11.813 1.00 96.62 92 LEU A N 1
ATOM 693 C CA . LEU A 1 92 ? 2.423 2.214 -10.905 1.00 96.62 92 LEU A CA 1
ATOM 694 C C . LEU A 1 92 ? 2.851 3.619 -11.358 1.00 96.62 92 LEU A C 1
ATOM 696 O O . LEU A 1 92 ? 3.660 4.245 -10.680 1.00 96.62 92 LEU A O 1
ATOM 700 N N . ARG A 1 93 ? 2.331 4.113 -12.492 1.00 96.50 93 ARG A N 1
ATOM 701 C CA . ARG A 1 93 ? 2.666 5.416 -13.099 1.00 96.50 93 ARG A CA 1
ATOM 702 C C . ARG A 1 93 ? 4.172 5.634 -13.297 1.00 96.50 93 ARG A C 1
ATOM 704 O O . ARG A 1 93 ? 4.705 6.709 -13.034 1.00 96.50 93 ARG A O 1
ATOM 711 N N . VAL A 1 94 ? 4.861 4.608 -13.785 1.00 96.88 94 VAL A N 1
ATOM 712 C CA . VAL A 1 94 ? 6.298 4.641 -14.102 1.00 96.88 94 VAL A CA 1
ATOM 713 C C . VAL A 1 94 ? 6.551 4.135 -15.516 1.00 96.88 94 VAL A C 1
ATOM 715 O O . VAL A 1 94 ? 5.682 3.537 -16.142 1.00 96.88 94 VAL A O 1
ATOM 718 N N . SER A 1 95 ? 7.758 4.348 -16.039 1.00 97.44 95 SER A N 1
ATOM 719 C CA . SER A 1 95 ? 8.117 3.824 -17.357 1.00 97.44 95 SER A CA 1
ATOM 720 C C . SER A 1 95 ? 8.274 2.299 -17.337 1.00 97.44 95 SER A C 1
ATOM 722 O O . SER A 1 95 ? 8.701 1.702 -16.344 1.00 97.44 95 SER A O 1
ATOM 724 N N . GLU A 1 96 ? 8.016 1.650 -18.475 1.00 97.12 96 GLU A N 1
ATOM 725 C CA . GLU A 1 96 ? 8.304 0.219 -18.634 1.00 97.12 96 GLU A CA 1
ATOM 726 C C . GLU A 1 96 ? 9.786 -0.116 -18.422 1.00 97.12 96 GLU A C 1
ATOM 728 O O . GLU A 1 96 ? 10.122 -1.220 -17.991 1.00 97.12 96 GLU A O 1
ATOM 733 N N . VAL A 1 97 ? 10.684 0.834 -18.708 1.00 97.12 97 VAL A N 1
ATOM 734 C CA . VAL A 1 97 ? 12.124 0.690 -18.459 1.00 97.12 97 VAL A CA 1
ATOM 735 C C . VAL A 1 97 ? 12.393 0.544 -16.959 1.00 97.12 97 VAL A C 1
ATOM 737 O O . VAL A 1 97 ? 13.140 -0.355 -16.572 1.00 97.12 97 VAL A O 1
ATOM 740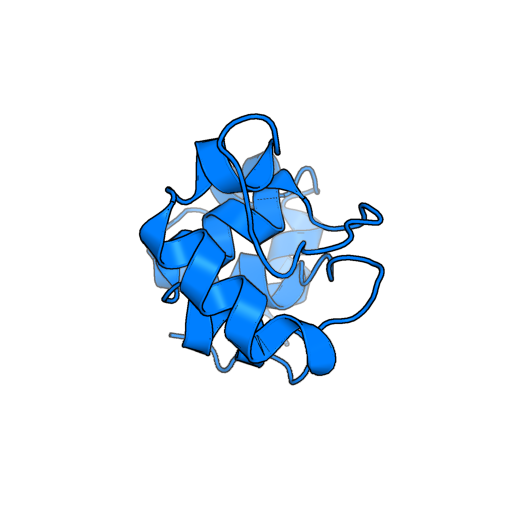 N N . SER A 1 98 ? 11.744 1.350 -16.110 1.00 96.88 98 SER A N 1
ATOM 741 C CA . SER A 1 98 ? 11.839 1.221 -14.649 1.00 96.88 98 SER A CA 1
ATOM 742 C C . SER A 1 98 ? 11.337 -0.139 -14.169 1.00 96.88 98 SER A C 1
ATOM 744 O O . SER A 1 98 ? 12.032 -0.811 -13.408 1.00 96.88 98 SER A O 1
ATOM 746 N N . VAL A 1 99 ? 10.188 -0.599 -14.678 1.00 96.75 99 VAL A N 1
ATOM 747 C CA . VAL A 1 99 ? 9.637 -1.923 -14.337 1.00 96.75 99 VAL A CA 1
ATOM 748 C C . VAL A 1 99 ? 10.598 -3.044 -14.742 1.00 96.75 99 VAL A C 1
ATOM 750 O O . VAL A 1 99 ? 10.897 -3.924 -13.935 1.00 96.75 99 VAL A O 1
ATOM 753 N N . ARG A 1 100 ? 11.137 -3.008 -15.969 1.00 95.06 100 ARG A N 1
ATOM 754 C CA . ARG A 1 100 ? 12.135 -3.985 -16.437 1.00 95.06 100 ARG A CA 1
ATOM 755 C C . ARG A 1 100 ? 13.394 -3.966 -15.576 1.00 95.06 100 ARG A C 1
ATOM 757 O O . ARG A 1 100 ? 13.931 -5.030 -15.292 1.00 95.06 100 ARG A O 1
ATOM 764 N N . ARG A 1 101 ? 13.859 -2.790 -15.145 1.00 95.62 101 ARG A N 1
ATOM 765 C CA . ARG A 1 101 ? 15.030 -2.660 -14.267 1.00 95.62 101 ARG A CA 1
ATOM 766 C C . ARG A 1 101 ? 14.783 -3.286 -12.898 1.00 95.62 101 ARG A C 1
ATOM 768 O O . ARG A 1 101 ? 15.654 -3.989 -12.405 1.00 95.62 101 ARG A O 1
ATOM 775 N N . TRP A 1 102 ? 13.616 -3.061 -12.297 1.00 94.00 102 TRP A N 1
ATOM 776 C CA . TRP A 1 102 ? 13.280 -3.631 -10.988 1.00 94.00 102 TRP A CA 1
ATOM 777 C C . TRP A 1 102 ? 13.106 -5.145 -11.008 1.00 94.00 102 TRP A C 1
ATOM 779 O O . TRP A 1 102 ? 13.359 -5.774 -9.995 1.00 94.00 102 TRP A O 1
ATOM 789 N N . ARG A 1 103 ? 12.689 -5.718 -12.141 1.00 85.56 103 ARG A N 1
ATOM 790 C CA . ARG A 1 103 ? 12.504 -7.168 -12.303 1.00 85.56 103 ARG A CA 1
ATOM 791 C C . ARG A 1 103 ? 13.787 -7.937 -12.641 1.00 85.56 103 ARG A C 1
ATOM 793 O O . ARG A 1 103 ? 13.746 -9.159 -12.696 1.00 85.56 103 ARG A O 1
ATOM 800 N N . LYS A 1 104 ? 14.886 -7.242 -12.950 1.00 80.19 104 LYS A N 1
ATOM 801 C CA . LYS A 1 104 ? 16.186 -7.846 -13.303 1.00 80.19 104 LYS A CA 1
ATOM 802 C C . LYS A 1 104 ? 17.121 -8.038 -12.103 1.00 80.19 104 LYS A C 1
ATOM 804 O O . LYS A 1 104 ? 18.195 -8.600 -12.289 1.00 80.19 104 LYS A O 1
ATOM 809 N N . GLY A 1 105 ? 16.749 -7.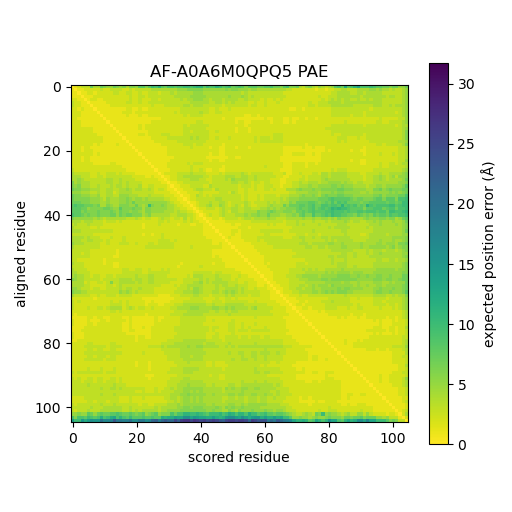531 -10.930 1.00 57.78 105 GLY A N 1
ATOM 810 C CA . GLY A 1 105 ? 17.462 -7.721 -9.665 1.00 57.78 105 GLY A CA 1
ATOM 811 C C . GLY A 1 105 ? 16.545 -8.348 -8.634 1.00 57.78 105 GLY A C 1
ATOM 812 O O . GLY A 1 105 ? 17.093 -8.839 -7.631 1.00 57.78 105 GLY A O 1
#

pLDDT: mean 94.36, std 4.6, range [57.78, 98.19]

Organism: NCBI:txid2710650

Sequence (105 aa):
MPRPTAQVEPYVEALGADTAVAFLVAFGGAELTIAEEPTERAAYVRLIGQEKAKSLAAVAHRLPLRVPLASKWLAAMLHWQGHSTAHIARTLRVSEVSVRRWRKG

Mean predicted aligned error: 2.99 Å